Protein AF-A0A8T3LGY3-F1 (afdb_monomer_lite)

Foldseek 3Di:
DVVLVVQQCVV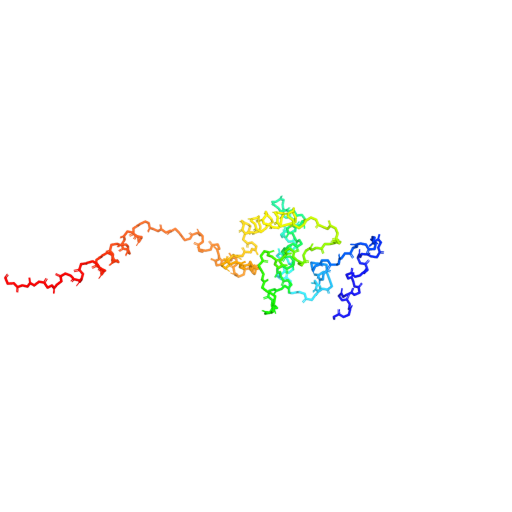CVVPDPFWDRAQLSSQVVCLVVDDPQVNVLLVVQCVDPLADVVLSSLLSNLVVCQPPPVQFQALVSSLVRGDTGPPDDSVVSSVVVVVSLVSCVVVVQWDDDPRGIHGDGPVRSVVVVVVVPPPPDVVVVVVVVVVCCCVVPVVVPPDDDD

Secondary structure (DSSP, 8-state):
-HHHHHHHHHHTTTS-TTB---GGGGSHHHHTTS-HHHHHHHHHHHH-TTS-HHHHHHHHHHHHHTT-TTS--BHHHHHHHT--BTT--HHHHHHHHHHHHHHHHHTTSEEEETTEEEEPPHHHHHHHHHHHHS---HHHHHHHHHHHHIIIIIGGG-----

pLDDT: mean 84.15, std 13.12, range [39.72, 97.81]

Structure (mmCIF, N/CA/C/O backbone):
data_AF-A0A8T3LGY3-F1
#
_entry.id   AF-A0A8T3LGY3-F1
#
loop_
_atom_site.group_PDB
_atom_site.id
_atom_site.type_symbol
_atom_site.label_atom_id
_atom_site.label_alt_id
_atom_site.label_comp_id
_atom_site.label_asym_id
_atom_site.label_entity_id
_atom_site.label_seq_id
_atom_site.pdbx_PDB_ins_code
_atom_site.Cartn_x
_atom_site.Cartn_y
_atom_site.Cartn_z
_atom_site.occupancy
_atom_site.B_iso_or_equiv
_atom_site.auth_seq_id
_atom_site.auth_comp_id
_atom_site.auth_asym_id
_atom_site.auth_atom_id
_atom_site.pdbx_PDB_model_num
ATOM 1 N N . LEU A 1 1 ? 5.627 18.414 -10.487 1.00 61.09 1 LEU A N 1
ATOM 2 C CA . LEU A 1 1 ? 5.082 17.305 -11.312 1.00 61.09 1 LEU A CA 1
ATOM 3 C C . LEU A 1 1 ? 6.166 16.658 -12.179 1.00 61.09 1 LEU A C 1
ATOM 5 O O . LEU A 1 1 ? 6.371 15.462 -12.046 1.00 61.09 1 LEU A O 1
ATOM 9 N N . LEU A 1 2 ? 6.886 17.422 -13.016 1.00 75.12 2 LEU A N 1
ATOM 10 C CA . LEU A 1 2 ? 7.943 16.892 -13.896 1.00 75.12 2 LEU A CA 1
ATOM 11 C C . LEU A 1 2 ? 9.041 16.126 -13.130 1.00 75.12 2 LEU A C 1
ATOM 13 O O . LEU A 1 2 ? 9.462 15.057 -13.564 1.00 75.12 2 LEU A O 1
ATOM 17 N N . ASP A 1 3 ? 9.426 16.624 -11.953 1.00 80.50 3 ASP A N 1
ATOM 18 C CA . ASP A 1 3 ? 10.429 15.981 -11.093 1.00 80.50 3 ASP A CA 1
ATOM 19 C C . ASP A 1 3 ? 10.008 14.584 -10.621 1.00 80.50 3 ASP A C 1
ATOM 21 O O . ASP A 1 3 ? 10.853 13.701 -10.482 1.00 80.50 3 ASP A O 1
ATOM 25 N N . ALA A 1 4 ? 8.704 14.347 -10.435 1.00 79.31 4 ALA A N 1
ATOM 26 C CA . ALA A 1 4 ? 8.200 13.050 -9.999 1.00 79.31 4 ALA A CA 1
ATOM 27 C C . ALA A 1 4 ? 8.346 11.989 -11.095 1.00 79.31 4 ALA A C 1
ATOM 29 O O . ALA A 1 4 ? 8.873 10.907 -10.846 1.00 79.31 4 ALA A O 1
ATOM 30 N N . PHE A 1 5 ? 7.978 12.342 -12.329 1.00 81.56 5 PHE A N 1
ATOM 31 C CA . PHE A 1 5 ? 8.187 11.487 -13.497 1.00 81.56 5 PHE A CA 1
ATOM 32 C C . PHE A 1 5 ? 9.673 11.263 -13.778 1.00 81.56 5 PHE A C 1
ATOM 34 O O . PHE A 1 5 ? 10.082 10.138 -14.054 1.00 81.56 5 PHE A O 1
ATOM 41 N N . GLN A 1 6 ? 10.497 12.310 -13.665 1.00 84.69 6 GLN A N 1
ATOM 42 C CA . GLN A 1 6 ? 11.937 12.185 -13.868 1.00 84.69 6 GLN A CA 1
ATOM 43 C C . GLN A 1 6 ? 12.572 11.256 -12.826 1.00 84.69 6 GLN A C 1
ATOM 45 O O . GLN A 1 6 ? 13.413 10.430 -13.171 1.00 84.69 6 GLN A O 1
ATOM 50 N N . SER A 1 7 ? 12.185 11.384 -11.558 1.00 85.06 7 SER A N 1
ATOM 51 C CA . SER A 1 7 ? 12.698 10.543 -10.478 1.00 85.06 7 SER A CA 1
ATOM 52 C C . SER A 1 7 ? 12.264 9.085 -10.634 1.00 85.06 7 SER A C 1
ATOM 54 O O . SER A 1 7 ? 13.105 8.193 -10.541 1.00 85.06 7 SER A O 1
ATOM 56 N N . ALA A 1 8 ? 10.992 8.834 -10.958 1.00 83.25 8 ALA A N 1
ATOM 57 C CA . ALA A 1 8 ? 10.505 7.483 -11.220 1.00 83.25 8 ALA A CA 1
ATOM 58 C C . ALA A 1 8 ? 11.229 6.841 -12.421 1.00 83.25 8 ALA A C 1
ATOM 60 O O . ALA A 1 8 ? 11.690 5.707 -12.331 1.00 83.25 8 ALA A O 1
ATOM 61 N N . ALA A 1 9 ? 11.436 7.592 -13.509 1.00 82.19 9 ALA A N 1
ATOM 62 C CA . ALA A 1 9 ? 12.198 7.113 -14.663 1.00 82.19 9 ALA A CA 1
ATOM 63 C C . ALA A 1 9 ? 13.675 6.839 -14.324 1.00 82.19 9 ALA A C 1
ATOM 65 O O . ALA A 1 9 ? 14.243 5.848 -14.776 1.00 82.19 9 ALA A O 1
ATOM 66 N N . LYS A 1 10 ? 14.305 7.686 -13.498 1.00 84.94 10 LYS A N 1
ATOM 67 C CA . LYS A 1 10 ? 15.688 7.485 -13.035 1.00 84.94 10 LYS A CA 1
ATOM 68 C C . LYS A 1 10 ? 15.840 6.215 -12.197 1.00 84.94 10 LYS A C 1
ATOM 70 O O . LYS A 1 10 ? 16.849 5.537 -12.352 1.00 84.94 10 LYS A O 1
ATOM 75 N N . GLN A 1 11 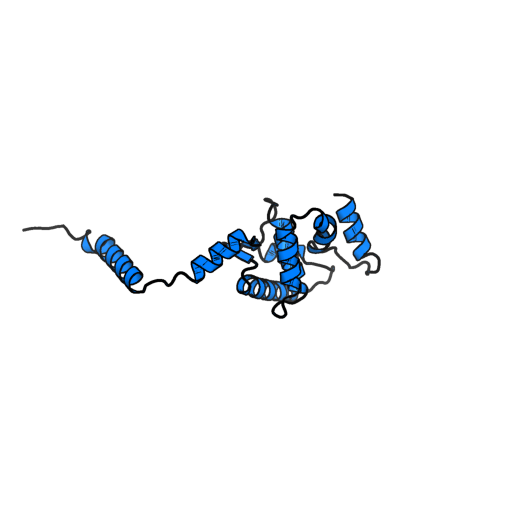? 14.857 5.880 -11.357 1.00 81.50 11 GLN A N 1
ATOM 76 C CA . GLN A 1 11 ? 14.872 4.651 -10.550 1.00 81.50 11 GLN A CA 1
ATOM 77 C C . GLN A 1 11 ? 14.876 3.379 -11.411 1.00 81.50 11 GLN A C 1
ATOM 79 O O . GLN A 1 11 ? 15.421 2.365 -10.991 1.00 81.50 11 GLN A O 1
ATOM 84 N N . MET A 1 12 ? 14.312 3.437 -12.621 1.00 82.12 12 MET A N 1
ATOM 85 C CA . MET A 1 12 ? 14.197 2.286 -13.526 1.00 82.12 12 MET A CA 1
ATOM 86 C C . MET A 1 12 ? 15.170 2.343 -14.710 1.00 82.12 12 MET A C 1
ATOM 88 O O . MET A 1 12 ? 15.072 1.542 -15.633 1.00 82.12 12 MET A O 1
ATOM 92 N N . LYS A 1 13 ? 16.133 3.273 -14.687 1.00 81.88 13 LYS A N 1
ATOM 93 C CA . LYS A 1 13 ? 17.081 3.511 -15.786 1.00 81.88 13 LYS A CA 1
ATOM 94 C C . LYS A 1 13 ? 17.861 2.255 -16.193 1.00 81.88 13 LYS A C 1
ATOM 96 O O . LYS A 1 13 ? 18.141 2.076 -17.373 1.00 81.88 13 LYS A O 1
ATOM 101 N N . ASP A 1 14 ? 18.215 1.420 -15.221 1.00 84.06 14 ASP A N 1
ATOM 102 C CA . ASP A 1 14 ? 19.027 0.217 -15.437 1.00 84.06 14 ASP A CA 1
ATOM 103 C C . ASP A 1 14 ? 18.166 -1.045 -15.663 1.00 84.06 14 ASP A C 1
ATOM 105 O O . ASP A 1 14 ? 18.680 -2.161 -15.678 1.00 84.06 14 ASP A O 1
ATOM 109 N N . SER A 1 15 ? 16.847 -0.879 -15.817 1.00 81.81 15 SER A N 1
ATOM 110 C CA . SER A 1 15 ? 15.901 -1.975 -16.037 1.00 81.81 15 SER A CA 1
ATOM 111 C C . SER A 1 15 ? 15.719 -2.319 -17.524 1.00 81.81 15 SER A C 1
ATOM 113 O O . SER A 1 15 ? 16.074 -1.540 -18.409 1.00 81.81 15 SER A O 1
ATOM 115 N N . GLY A 1 16 ? 15.167 -3.505 -17.802 1.00 80.94 16 GLY A N 1
ATOM 116 C CA . GLY A 1 16 ? 14.854 -3.960 -19.160 1.00 80.94 16 GLY A CA 1
ATOM 117 C C . GLY A 1 16 ? 13.753 -3.141 -19.849 1.00 80.94 16 GLY A C 1
ATOM 118 O O . GLY A 1 16 ? 13.045 -2.355 -19.224 1.00 80.94 16 GLY A O 1
ATOM 119 N N . LEU A 1 17 ? 13.599 -3.332 -21.166 1.00 80.38 17 LEU A N 1
ATOM 120 C CA . LEU A 1 17 ? 12.580 -2.646 -21.986 1.00 80.38 17 LEU A CA 1
ATOM 121 C C . LEU A 1 17 ? 11.135 -3.075 -21.664 1.00 80.38 17 LEU A C 1
ATOM 123 O O . LEU A 1 17 ? 10.184 -2.465 -22.144 1.00 80.38 17 LEU A O 1
ATOM 127 N N . ASP A 1 18 ? 10.978 -4.140 -20.889 1.00 85.56 18 ASP A N 1
ATOM 128 C CA . ASP A 1 18 ? 9.731 -4.758 -20.448 1.00 85.56 18 ASP A CA 1
ATOM 129 C C . ASP A 1 18 ? 9.174 -4.159 -19.149 1.00 85.56 18 ASP A C 1
ATOM 131 O O . ASP A 1 18 ? 8.106 -4.564 -18.684 1.00 85.56 18 ASP A O 1
ATOM 135 N N . VAL A 1 19 ? 9.881 -3.190 -18.571 1.00 88.19 19 VAL A N 1
ATOM 136 C CA . VAL A 1 19 ? 9.521 -2.580 -17.298 1.00 88.19 19 VAL A CA 1
ATOM 137 C C . VAL A 1 19 ? 8.446 -1.508 -17.441 1.00 88.19 19 VAL A C 1
ATOM 139 O O . VAL A 1 19 ? 8.484 -0.637 -18.310 1.00 88.19 19 VAL A O 1
ATOM 142 N N . LEU A 1 20 ? 7.497 -1.558 -16.512 1.00 89.44 20 LEU A N 1
ATOM 143 C CA . LEU A 1 20 ? 6.478 -0.546 -16.288 1.00 89.44 20 LEU A CA 1
ATOM 144 C C . LEU A 1 20 ? 6.756 0.155 -14.959 1.00 89.44 20 LEU A C 1
ATOM 146 O O . LEU A 1 20 ? 7.305 -0.440 -14.038 1.00 89.44 20 LEU A O 1
ATOM 150 N N . ILE A 1 21 ? 6.380 1.432 -14.860 1.00 90.38 21 ILE A N 1
ATOM 151 C CA . ILE A 1 21 ? 6.550 2.208 -13.628 1.00 90.38 21 ILE A CA 1
ATOM 152 C C . ILE A 1 21 ? 5.301 2.017 -12.759 1.00 90.38 21 ILE A C 1
ATOM 154 O O . ILE A 1 21 ? 4.260 2.600 -13.077 1.00 90.38 21 ILE A O 1
ATOM 158 N N . PRO A 1 22 ? 5.387 1.262 -11.652 1.00 93.25 22 PRO A N 1
ATOM 159 C CA . PRO A 1 22 ? 4.273 1.123 -10.729 1.00 93.25 22 PRO A CA 1
ATOM 160 C C . PRO A 1 22 ? 4.050 2.423 -9.949 1.00 93.25 22 PRO A C 1
ATOM 162 O O . PRO A 1 22 ? 4.964 3.227 -9.741 1.00 93.25 22 PRO A O 1
ATOM 165 N N . PHE A 1 23 ? 2.822 2.632 -9.480 1.00 93.00 23 PHE A N 1
ATOM 166 C CA . PHE A 1 23 ? 2.394 3.922 -8.943 1.00 93.00 23 PHE A CA 1
ATOM 167 C C . PHE A 1 23 ? 3.092 4.304 -7.629 1.00 93.00 23 PHE A C 1
ATOM 169 O O . PHE A 1 23 ? 3.370 5.478 -7.394 1.00 93.00 23 PHE A O 1
ATOM 176 N N . TYR A 1 24 ? 3.476 3.329 -6.800 1.00 93.69 24 TYR A N 1
ATOM 177 C CA . TYR A 1 24 ? 4.240 3.591 -5.574 1.00 93.69 24 TYR A CA 1
ATOM 178 C C . TYR A 1 24 ? 5.597 4.272 -5.824 1.00 93.69 24 TYR A C 1
ATOM 180 O O . TYR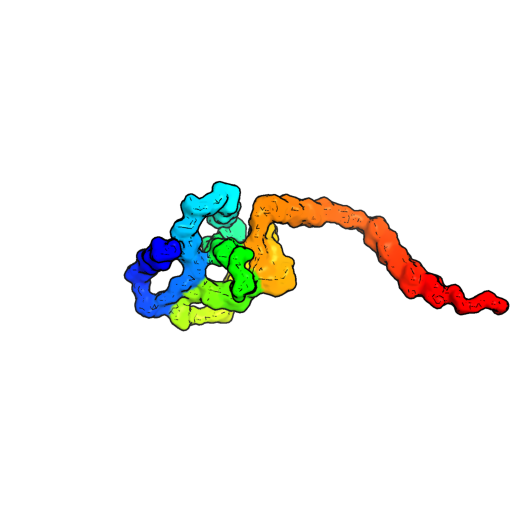 A 1 24 ? 6.112 4.940 -4.926 1.00 93.69 24 TYR A O 1
ATOM 188 N N . SER A 1 25 ? 6.173 4.165 -7.028 1.00 91.94 25 SER A N 1
ATOM 189 C CA . SER A 1 25 ? 7.438 4.827 -7.395 1.00 91.94 25 SER A CA 1
ATOM 190 C C . SER A 1 25 ? 7.333 6.357 -7.378 1.00 91.94 25 SER A C 1
ATOM 192 O O . SER A 1 25 ? 8.341 7.053 -7.240 1.00 91.94 25 SER A O 1
ATOM 194 N N . PHE A 1 26 ? 6.109 6.890 -7.465 1.00 90.50 26 PHE A N 1
ATOM 195 C CA . PHE A 1 26 ? 5.818 8.321 -7.380 1.00 90.50 26 PHE A CA 1
ATOM 196 C C . PHE A 1 26 ? 5.764 8.854 -5.942 1.00 90.50 26 PHE A C 1
ATOM 198 O O . PHE A 1 26 ? 5.601 10.058 -5.756 1.00 90.50 26 PHE A O 1
ATOM 205 N N . TYR A 1 27 ? 5.943 8.001 -4.929 1.00 91.19 27 TYR A N 1
ATOM 206 C CA . TYR A 1 27 ? 5.996 8.432 -3.532 1.00 91.19 27 TYR A CA 1
ATOM 207 C C . TYR A 1 27 ? 7.282 9.203 -3.202 1.00 91.19 27 TYR A C 1
ATOM 209 O O . TYR A 1 27 ? 7.224 10.295 -2.644 1.00 91.19 27 TYR A O 1
ATOM 217 N N . ALA A 1 28 ? 8.451 8.673 -3.583 1.00 89.12 28 ALA A N 1
ATOM 218 C CA . ALA A 1 28 ? 9.748 9.256 -3.212 1.00 89.12 28 ALA A CA 1
ATOM 219 C C . ALA A 1 28 ? 9.902 10.754 -3.574 1.00 89.12 28 ALA A C 1
ATOM 221 O O . ALA A 1 28 ? 10.403 11.522 -2.757 1.00 89.12 28 ALA A O 1
ATOM 222 N N . PRO A 1 29 ? 9.444 11.228 -4.750 1.00 86.19 29 PRO A N 1
ATOM 223 C CA . PRO A 1 29 ? 9.540 12.642 -5.122 1.00 86.19 29 PRO A CA 1
ATOM 224 C C . PRO A 1 29 ? 8.632 13.572 -4.317 1.00 86.19 29 PRO A C 1
ATOM 226 O O . PRO A 1 29 ? 8.908 14.767 -4.246 1.00 86.19 29 PRO A O 1
ATOM 229 N N . ILE A 1 30 ? 7.532 13.056 -3.762 1.00 87.19 30 ILE A N 1
ATOM 230 C CA . ILE A 1 30 ? 6.606 13.854 -2.953 1.00 87.19 30 ILE A CA 1
ATOM 231 C C . ILE A 1 30 ? 6.914 13.763 -1.458 1.00 87.19 30 ILE A C 1
ATOM 233 O O . ILE A 1 30 ? 6.443 14.601 -0.699 1.00 87.19 30 ILE A O 1
ATOM 237 N N . GLU A 1 31 ? 7.724 12.785 -1.043 1.00 87.44 31 GLU A N 1
ATOM 238 C CA . GLU A 1 31 ? 8.031 12.471 0.354 1.00 87.44 31 GLU A CA 1
ATOM 239 C C . GLU A 1 31 ? 8.525 13.690 1.149 1.00 87.44 31 GLU A C 1
ATOM 241 O O . GLU A 1 31 ? 8.103 13.907 2.283 1.00 87.44 31 GLU A O 1
ATOM 246 N N . SER A 1 32 ? 9.374 14.531 0.549 1.00 85.25 32 SER A N 1
ATOM 247 C CA . SER A 1 32 ? 9.898 15.748 1.187 1.00 85.25 32 SER A CA 1
ATOM 248 C C . SER A 1 32 ? 8.854 16.846 1.401 1.00 85.25 32 SER A C 1
ATOM 250 O O . SER A 1 32 ? 9.108 17.784 2.152 1.00 85.25 32 SER A O 1
ATOM 252 N N . PHE A 1 33 ? 7.713 16.759 0.718 1.00 85.12 33 PHE A N 1
ATOM 253 C CA . PHE A 1 33 ? 6.609 17.714 0.812 1.00 85.12 33 PHE A CA 1
ATOM 254 C C . PHE A 1 33 ? 5.480 17.214 1.719 1.00 85.12 33 PHE A C 1
ATOM 256 O O . PHE A 1 33 ? 4.510 17.940 1.930 1.00 85.12 33 PHE A O 1
ATOM 263 N N . LEU A 1 34 ? 5.584 15.988 2.241 1.00 85.62 34 LEU A N 1
ATOM 264 C CA . LEU A 1 34 ? 4.579 15.422 3.131 1.00 85.62 34 LEU A CA 1
ATOM 265 C C . LEU A 1 34 ? 4.669 16.032 4.523 1.00 85.62 34 LEU A C 1
ATOM 267 O O . LEU A 1 34 ? 5.745 16.373 5.019 1.00 85.62 34 LEU A O 1
ATOM 271 N N . GLU A 1 35 ? 3.521 16.096 5.190 1.00 86.94 35 GLU A N 1
ATOM 272 C CA . GLU A 1 35 ? 3.484 16.440 6.602 1.00 86.94 35 GLU A CA 1
ATOM 273 C C . GLU A 1 35 ? 4.316 15.435 7.420 1.00 86.94 35 GLU A C 1
ATOM 275 O O . GLU A 1 35 ? 4.218 14.220 7.195 1.00 86.94 35 GLU A O 1
ATOM 280 N N . PRO A 1 36 ? 5.103 15.895 8.413 1.00 88.06 36 PRO A N 1
ATOM 281 C CA . PRO A 1 36 ? 5.969 15.017 9.198 1.00 88.06 36 PRO A CA 1
ATOM 282 C C . PRO A 1 36 ? 5.232 13.858 9.874 1.00 88.06 36 PRO A C 1
ATOM 284 O O . PRO A 1 36 ? 5.811 12.788 10.044 1.00 88.06 36 PRO A O 1
ATOM 287 N N . ALA A 1 37 ? 3.968 14.058 10.259 1.00 86.38 37 ALA A N 1
ATOM 288 C CA . ALA A 1 37 ? 3.141 13.017 10.859 1.00 86.38 37 ALA A CA 1
ATOM 289 C C . ALA A 1 37 ? 2.884 11.863 9.878 1.00 86.38 37 ALA A C 1
ATOM 291 O O . ALA A 1 37 ? 3.149 10.714 10.216 1.00 86.38 37 ALA A O 1
ATOM 292 N N . VAL A 1 38 ? 2.458 12.174 8.650 1.00 86.50 38 VAL A N 1
ATOM 293 C CA . VAL A 1 38 ? 2.195 11.185 7.593 1.00 86.50 38 VAL A CA 1
ATOM 294 C C . VAL A 1 38 ? 3.461 10.419 7.235 1.00 86.50 38 VAL A C 1
ATOM 296 O O . VAL A 1 38 ? 3.444 9.189 7.185 1.00 86.50 38 VAL A O 1
ATOM 299 N N . LYS A 1 39 ? 4.570 11.142 7.027 1.00 89.50 39 LYS A N 1
ATOM 300 C CA . LYS A 1 39 ? 5.856 10.519 6.708 1.00 89.50 39 LYS A CA 1
ATOM 301 C C . LYS A 1 39 ? 6.267 9.526 7.798 1.00 89.50 39 LYS A C 1
ATOM 303 O O . LYS A 1 39 ? 6.541 8.373 7.489 1.00 89.50 39 LYS A O 1
ATOM 308 N N . ARG A 1 40 ? 6.230 9.943 9.070 1.00 89.38 40 ARG A N 1
ATOM 309 C CA . ARG A 1 40 ? 6.560 9.067 10.207 1.00 89.38 40 ARG A CA 1
ATOM 310 C C . ARG A 1 40 ? 5.697 7.813 10.235 1.00 89.38 40 ARG A C 1
ATOM 312 O O . ARG A 1 40 ? 6.226 6.739 10.479 1.00 89.38 40 ARG A O 1
ATOM 319 N N . THR A 1 41 ? 4.399 7.935 9.966 1.00 88.62 41 THR A N 1
ATOM 320 C CA . THR A 1 41 ? 3.487 6.788 9.947 1.00 88.62 41 THR A CA 1
ATOM 321 C C . THR A 1 41 ? 3.864 5.764 8.875 1.00 88.62 41 THR A C 1
ATOM 323 O O . THR A 1 41 ? 3.811 4.562 9.132 1.00 88.62 41 THR A O 1
ATOM 326 N N . ILE A 1 42 ? 4.252 6.222 7.682 1.00 90.81 42 ILE A N 1
ATOM 327 C CA . ILE A 1 42 ? 4.680 5.340 6.586 1.00 90.81 42 ILE A CA 1
ATOM 328 C C . ILE A 1 42 ? 6.061 4.737 6.876 1.00 90.81 42 ILE A C 1
ATOM 330 O O . ILE A 1 42 ? 6.251 3.543 6.647 1.00 90.81 42 ILE A O 1
ATOM 334 N N . ASP A 1 43 ? 6.996 5.527 7.407 1.00 91.69 43 ASP A N 1
ATOM 335 C CA . ASP A 1 43 ? 8.345 5.068 7.754 1.00 91.69 43 ASP A CA 1
ATOM 336 C C . ASP A 1 43 ? 8.287 3.986 8.842 1.00 91.69 43 ASP A C 1
ATOM 338 O O . ASP A 1 43 ? 8.808 2.891 8.650 1.00 91.69 43 ASP A O 1
ATOM 342 N N . GLN A 1 44 ? 7.542 4.234 9.924 1.00 90.75 44 GLN A N 1
ATOM 343 C CA . GLN A 1 44 ? 7.331 3.260 10.999 1.00 90.75 44 GLN A CA 1
ATOM 344 C C . GLN A 1 44 ? 6.678 1.975 10.492 1.00 90.75 44 GLN A C 1
ATOM 346 O O . GLN A 1 44 ? 7.074 0.888 10.896 1.00 90.75 44 GLN A O 1
ATOM 351 N N . ALA A 1 45 ? 5.704 2.073 9.582 1.00 90.00 45 ALA A N 1
ATOM 352 C CA . ALA A 1 45 ? 5.103 0.892 8.975 1.00 90.00 45 ALA A CA 1
ATOM 353 C C . ALA A 1 45 ? 6.126 0.066 8.175 1.00 90.00 45 ALA A C 1
ATOM 355 O O . ALA A 1 45 ? 6.078 -1.158 8.206 1.00 90.00 45 ALA A O 1
ATOM 356 N N . CYS A 1 46 ? 7.070 0.713 7.487 1.00 90.31 46 CYS A N 1
ATOM 357 C CA . CYS A 1 46 ? 8.119 0.015 6.739 1.00 90.31 46 CYS A CA 1
ATOM 358 C C . CYS A 1 46 ? 9.168 -0.656 7.647 1.00 90.31 46 CYS A C 1
ATOM 360 O O . CYS A 1 46 ? 9.898 -1.521 7.172 1.00 90.31 46 CYS A O 1
ATOM 362 N N . GLU A 1 47 ? 9.243 -0.271 8.924 1.00 92.31 47 GLU A N 1
ATOM 363 C CA . GLU A 1 47 ? 10.150 -0.843 9.929 1.00 92.31 47 GLU A CA 1
ATOM 364 C C . GLU A 1 47 ? 9.512 -1.979 10.751 1.00 92.31 47 GLU A C 1
ATOM 366 O O . GLU A 1 47 ? 10.205 -2.643 11.519 1.00 92.31 47 GLU A O 1
ATOM 371 N N . LEU A 1 48 ? 8.201 -2.223 10.617 1.00 90.69 48 LEU A N 1
ATOM 372 C CA . LEU A 1 48 ? 7.513 -3.286 11.352 1.00 90.69 48 LEU A CA 1
ATOM 373 C C . LEU A 1 48 ? 7.887 -4.674 10.815 1.00 90.69 48 LEU A C 1
ATOM 375 O O . LEU A 1 48 ? 7.576 -4.997 9.672 1.00 90.69 48 LEU A O 1
ATOM 379 N N . ASP A 1 49 ? 8.397 -5.552 11.685 1.00 91.31 49 ASP A N 1
ATOM 380 C CA . ASP A 1 49 ? 8.703 -6.959 11.357 1.00 91.31 49 ASP A CA 1
ATOM 381 C C . ASP A 1 49 ? 7.481 -7.760 10.865 1.00 91.31 49 ASP A C 1
ATOM 383 O O . ASP A 1 49 ? 7.608 -8.788 10.199 1.00 91.31 49 ASP A O 1
ATOM 387 N N . SER A 1 50 ? 6.272 -7.313 11.221 1.00 91.50 50 SER A N 1
ATOM 388 C CA . SER A 1 50 ? 5.012 -7.925 10.790 1.00 91.50 50 SER A CA 1
ATOM 389 C C . SER A 1 50 ? 4.627 -7.578 9.349 1.00 91.50 50 SER A C 1
ATOM 391 O O . SER A 1 50 ? 3.685 -8.175 8.814 1.00 91.50 50 SER A O 1
ATOM 393 N N . LEU A 1 51 ? 5.332 -6.627 8.731 1.00 94.31 51 LEU A N 1
ATOM 394 C CA . LEU A 1 51 ? 5.108 -6.145 7.379 1.00 94.31 51 LEU A CA 1
ATOM 395 C C . LEU A 1 51 ? 6.310 -6.452 6.487 1.00 94.31 51 LEU A C 1
ATOM 397 O O . LEU A 1 51 ? 7.462 -6.522 6.899 1.00 94.31 51 LEU A O 1
ATOM 401 N N . THR A 1 52 ? 6.011 -6.661 5.216 1.00 95.25 52 THR A N 1
ATOM 402 C CA . THR A 1 52 ? 6.990 -6.876 4.157 1.00 95.25 52 THR A CA 1
ATOM 403 C C . THR A 1 52 ? 7.266 -5.567 3.425 1.00 95.25 52 THR A C 1
ATOM 405 O O . THR A 1 52 ? 6.451 -4.644 3.432 1.00 95.25 52 THR A O 1
ATOM 408 N N . GLU A 1 53 ? 8.371 -5.502 2.683 1.00 94.06 53 GLU A N 1
ATOM 409 C CA . GLU A 1 53 ? 8.678 -4.347 1.826 1.00 94.06 53 GLU A CA 1
ATOM 410 C C . GLU A 1 53 ? 7.543 -4.045 0.824 1.00 94.06 53 GLU A C 1
ATOM 412 O O . GLU A 1 53 ? 7.262 -2.888 0.499 1.00 94.06 53 GLU A O 1
ATOM 417 N N . PHE A 1 54 ? 6.852 -5.087 0.350 1.00 95.75 54 PHE A N 1
ATOM 418 C CA . PHE A 1 54 ? 5.711 -4.936 -0.549 1.00 95.75 54 PHE A CA 1
ATOM 419 C C . PHE A 1 54 ? 4.516 -4.261 0.135 1.00 95.75 54 PHE A C 1
ATOM 421 O O . PHE A 1 54 ? 3.827 -3.461 -0.494 1.00 95.75 54 PHE A O 1
ATOM 428 N N . ASP A 1 55 ? 4.318 -4.488 1.433 1.00 96.81 55 ASP A N 1
ATOM 429 C CA . ASP A 1 55 ? 3.246 -3.840 2.192 1.00 96.81 55 ASP A CA 1
ATOM 430 C C . ASP A 1 55 ? 3.459 -2.330 2.274 1.00 96.81 55 ASP A C 1
ATOM 432 O O . ASP A 1 55 ? 2.522 -1.560 2.065 1.00 96.81 55 ASP A O 1
ATOM 436 N N . GLY A 1 56 ? 4.709 -1.893 2.445 1.00 95.75 56 GLY A N 1
ATOM 437 C CA . GLY A 1 56 ? 5.071 -0.479 2.353 1.00 95.75 56 GLY A CA 1
ATOM 438 C C . GLY A 1 56 ? 4.761 0.127 0.977 1.00 95.75 56 GLY A C 1
ATOM 439 O O . GLY A 1 56 ? 4.308 1.268 0.891 1.00 95.75 56 GLY A O 1
ATOM 440 N N . LYS A 1 57 ? 4.946 -0.629 -0.116 1.00 96.25 57 LYS A N 1
ATOM 441 C CA . LYS A 1 57 ? 4.610 -0.183 -1.485 1.00 96.25 57 LYS A CA 1
ATOM 442 C C . LYS A 1 57 ? 3.099 -0.014 -1.673 1.00 96.25 57 LYS A C 1
ATOM 444 O O . LYS A 1 57 ? 2.660 0.998 -2.228 1.00 96.25 57 LYS A O 1
ATOM 449 N N . ILE A 1 58 ? 2.296 -0.949 -1.170 1.00 97.38 58 ILE A N 1
ATOM 450 C CA . ILE A 1 58 ? 0.829 -0.847 -1.216 1.00 97.38 58 ILE A CA 1
ATOM 451 C C . ILE A 1 58 ? 0.331 0.302 -0.340 1.00 97.38 58 ILE A C 1
ATOM 453 O O . ILE A 1 58 ? -0.488 1.100 -0.795 1.00 97.38 58 ILE A O 1
ATOM 457 N N . LEU A 1 59 ? 0.891 0.469 0.859 1.00 96.12 59 LEU A N 1
ATOM 458 C CA . LEU A 1 59 ? 0.555 1.578 1.748 1.00 96.12 59 LEU A CA 1
ATOM 459 C C . LEU A 1 59 ? 0.838 2.943 1.098 1.00 96.12 59 LEU A C 1
ATOM 461 O O . LEU A 1 59 ? -0.012 3.831 1.126 1.00 96.12 59 LEU A O 1
ATOM 465 N N . LYS A 1 60 ? 1.996 3.092 0.440 1.00 95.25 60 LYS A N 1
ATOM 466 C CA . LYS A 1 60 ? 2.350 4.294 -0.336 1.00 95.25 60 LYS A CA 1
ATOM 467 C C . LYS A 1 60 ? 1.385 4.532 -1.499 1.00 95.25 60 LYS A C 1
ATOM 469 O O . LYS A 1 60 ? 0.992 5.670 -1.733 1.00 95.25 60 LYS A O 1
ATOM 474 N N . THR A 1 61 ? 0.975 3.477 -2.204 1.00 95.94 61 THR A N 1
ATOM 475 C CA . THR A 1 61 ? -0.017 3.572 -3.291 1.00 95.94 61 THR A CA 1
ATOM 476 C C . THR A 1 61 ? -1.357 4.083 -2.771 1.00 95.94 61 THR A C 1
ATOM 478 O O . THR A 1 61 ? -1.905 5.025 -3.336 1.00 95.94 61 THR A O 1
ATOM 481 N N . LEU A 1 62 ? -1.852 3.513 -1.668 1.00 95.38 62 LEU A N 1
ATOM 482 C CA . LEU A 1 62 ? -3.096 3.931 -1.018 1.00 95.38 62 LEU A CA 1
ATOM 483 C C . LEU A 1 62 ? -3.047 5.387 -0.558 1.00 95.38 62 LEU A C 1
ATOM 485 O O . LEU A 1 62 ? -4.005 6.130 -0.760 1.00 95.38 62 LEU A O 1
ATOM 489 N N . PHE A 1 63 ? -1.918 5.813 0.008 1.00 93.31 63 PHE A N 1
ATOM 490 C CA . PHE A 1 63 ? -1.706 7.207 0.374 1.00 93.31 63 PHE A CA 1
ATOM 491 C C . PHE A 1 63 ? -1.770 8.140 -0.848 1.00 93.31 63 PHE A C 1
ATOM 493 O O . PHE A 1 63 ? -2.468 9.152 -0.815 1.00 93.31 63 PHE A O 1
ATOM 500 N N . LEU A 1 64 ? -1.085 7.786 -1.941 1.00 91.94 64 LEU A N 1
ATOM 501 C CA . LEU A 1 64 ? -1.028 8.604 -3.157 1.00 91.94 64 LEU A CA 1
ATOM 502 C C . LEU A 1 64 ? -2.401 8.812 -3.811 1.00 91.94 64 LEU A C 1
ATOM 504 O O . LEU A 1 64 ? -2.656 9.884 -4.356 1.00 91.94 64 LEU A O 1
ATOM 508 N N . ILE A 1 65 ? -3.276 7.803 -3.774 1.00 93.25 65 ILE A N 1
ATOM 509 C CA . ILE A 1 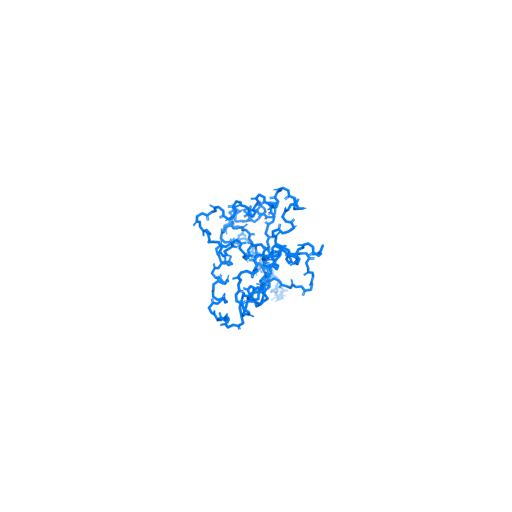65 ? -4.611 7.873 -4.392 1.00 93.25 65 ILE A CA 1
ATOM 510 C C . ILE A 1 65 ? -5.700 8.377 -3.438 1.00 93.25 65 ILE A C 1
ATOM 512 O O . ILE A 1 65 ? -6.801 8.659 -3.898 1.00 93.25 65 ILE A O 1
ATOM 516 N N . ARG A 1 66 ? -5.413 8.547 -2.137 1.00 88.06 66 ARG A N 1
ATOM 517 C CA . ARG A 1 66 ? -6.409 8.941 -1.119 1.00 88.06 66 ARG A CA 1
ATOM 518 C C . ARG A 1 66 ? -7.171 10.226 -1.469 1.00 88.06 66 ARG A C 1
ATOM 520 O O . ARG A 1 66 ? -8.340 10.341 -1.124 1.00 88.06 66 ARG A O 1
ATOM 527 N N . TYR A 1 67 ? -6.522 11.176 -2.141 1.00 82.88 67 TYR A N 1
ATOM 528 C CA . TYR A 1 67 ? -7.113 12.468 -2.523 1.00 82.88 67 TYR A CA 1
ATOM 529 C C . TYR A 1 67 ? -7.429 12.568 -4.024 1.00 82.88 67 TYR A C 1
ATOM 531 O O . TYR A 1 67 ? -7.549 13.667 -4.564 1.00 82.88 67 TYR A O 1
ATOM 539 N N . VAL A 1 68 ? -7.508 11.429 -4.721 1.00 85.75 68 VAL A N 1
ATOM 540 C CA . VAL A 1 68 ? -7.778 11.365 -6.160 1.00 85.75 68 VAL A CA 1
ATOM 541 C C . VAL A 1 68 ? -9.161 10.760 -6.389 1.00 85.75 68 VAL A C 1
ATOM 543 O O . VAL A 1 68 ? -9.299 9.549 -6.522 1.00 85.75 68 VAL A O 1
ATOM 546 N N . ASP A 1 69 ? -10.177 11.614 -6.523 1.00 80.31 69 ASP A N 1
ATOM 547 C CA . ASP A 1 69 ? -11.590 11.205 -6.655 1.00 80.31 69 ASP A CA 1
ATOM 548 C C . ASP A 1 69 ? -11.858 10.221 -7.808 1.00 80.31 69 ASP A C 1
ATOM 550 O O . ASP A 1 69 ? -12.786 9.416 -7.770 1.00 80.31 69 ASP A O 1
ATOM 554 N N . VAL A 1 70 ? -11.044 10.287 -8.864 1.00 88.19 70 VAL A N 1
ATOM 555 C CA . VAL A 1 70 ? -11.193 9.448 -10.062 1.00 88.19 70 VAL A CA 1
ATOM 556 C C . VAL A 1 70 ? -10.707 8.013 -9.820 1.00 88.19 70 VAL A C 1
ATOM 558 O O . VAL A 1 70 ? -11.146 7.092 -10.509 1.00 88.19 70 VAL A O 1
ATOM 561 N N . VAL A 1 71 ? -9.804 7.801 -8.857 1.00 89.81 71 VAL A N 1
ATOM 562 C CA . VAL A 1 71 ? -9.144 6.511 -8.630 1.00 89.81 71 VAL A CA 1
ATOM 563 C C . VAL A 1 71 ? -9.609 5.923 -7.306 1.00 89.81 71 VAL A C 1
ATOM 565 O O . VAL A 1 71 ? -9.076 6.221 -6.243 1.00 89.81 71 VAL A O 1
ATOM 568 N N . LYS A 1 72 ? -10.581 5.016 -7.390 1.00 93.19 72 LYS A N 1
ATOM 569 C CA . LYS A 1 72 ? -11.039 4.241 -6.234 1.00 93.19 72 LYS A CA 1
ATOM 570 C C . LYS A 1 72 ? -9.945 3.289 -5.759 1.00 93.19 72 LYS A C 1
ATOM 572 O O . LYS A 1 72 ? -9.304 2.626 -6.576 1.00 93.19 72 LYS A O 1
ATOM 577 N N . SER A 1 73 ? -9.777 3.142 -4.455 1.00 94.94 73 SER A N 1
ATOM 578 C CA . SER A 1 73 ? -8.784 2.257 -3.837 1.00 94.94 73 SER A CA 1
ATOM 579 C C . SER A 1 73 ? -9.261 0.803 -3.722 1.00 94.94 73 SER A C 1
ATOM 581 O O . SER A 1 73 ? -9.107 0.160 -2.685 1.00 94.94 73 SER A O 1
ATOM 583 N N . THR A 1 74 ? -9.854 0.271 -4.791 1.00 96.56 74 THR A N 1
ATOM 584 C CA . THR A 1 74 ? -10.300 -1.126 -4.860 1.00 96.56 74 THR A CA 1
ATOM 585 C C . THR A 1 74 ? -9.135 -2.062 -5.167 1.00 96.56 74 THR A C 1
ATOM 587 O O . THR A 1 74 ? -8.126 -1.660 -5.749 1.00 96.56 74 THR A O 1
ATOM 590 N N . LEU A 1 75 ? -9.284 -3.348 -4.839 1.00 96.62 75 LEU A N 1
ATOM 591 C CA . LEU A 1 75 ? -8.265 -4.361 -5.131 1.00 96.62 75 LEU A CA 1
ATOM 592 C C . LEU A 1 75 ? -7.866 -4.403 -6.618 1.00 96.62 75 LEU A C 1
ATOM 594 O O . LEU A 1 75 ? -6.681 -4.478 -6.931 1.00 96.62 75 LEU A O 1
ATOM 598 N N . ASP A 1 76 ? -8.831 -4.321 -7.536 1.00 95.31 76 ASP A N 1
ATOM 599 C CA . ASP A 1 76 ? -8.562 -4.361 -8.981 1.00 95.31 76 ASP A CA 1
ATOM 600 C C . ASP A 1 76 ? -7.722 -3.161 -9.446 1.00 95.31 76 ASP A C 1
ATOM 602 O O . ASP A 1 76 ? -6.799 -3.302 -10.260 1.00 95.31 76 ASP A O 1
ATOM 606 N N . ASN A 1 77 ? -7.999 -1.981 -8.887 1.00 95.62 77 ASN A N 1
ATOM 607 C CA . ASN A 1 77 ? -7.230 -0.778 -9.177 1.00 95.62 77 ASN A CA 1
ATOM 608 C C . ASN A 1 77 ? -5.828 -0.867 -8.576 1.00 95.62 77 ASN A C 1
ATOM 610 O O . ASN A 1 77 ? -4.860 -0.539 -9.255 1.00 95.62 77 ASN A O 1
ATOM 614 N N . LEU A 1 78 ? -5.688 -1.383 -7.353 1.00 96.81 78 LEU A N 1
ATOM 615 C CA . LEU A 1 78 ? -4.382 -1.593 -6.728 1.00 96.81 78 LEU A CA 1
ATOM 616 C C . LEU A 1 78 ? -3.521 -2.588 -7.509 1.00 96.81 78 LEU A C 1
ATOM 618 O O . LEU A 1 78 ? -2.331 -2.333 -7.688 1.00 96.81 78 LEU A O 1
ATOM 622 N N . VAL A 1 79 ? -4.108 -3.670 -8.033 1.00 96.12 79 VAL A N 1
ATOM 623 C CA . VAL A 1 79 ? -3.415 -4.592 -8.950 1.00 96.12 79 VAL A CA 1
ATOM 624 C C . VAL A 1 79 ? -2.909 -3.832 -10.163 1.00 96.12 79 VAL A C 1
ATOM 626 O O . VAL A 1 79 ? -1.724 -3.906 -10.466 1.00 96.12 79 VAL A O 1
ATOM 629 N N . THR A 1 80 ? -3.779 -3.064 -10.820 1.00 94.81 80 THR A N 1
ATOM 630 C CA . THR A 1 80 ? -3.432 -2.297 -12.024 1.00 94.81 80 THR A CA 1
ATOM 631 C C . THR A 1 80 ? -2.321 -1.277 -11.763 1.00 94.81 80 THR A C 1
ATOM 633 O O . THR A 1 80 ? -1.393 -1.163 -12.559 1.00 94.81 80 THR A O 1
ATOM 636 N N . LEU A 1 81 ? -2.377 -0.572 -10.632 1.00 95.19 81 LEU A N 1
ATOM 637 C CA . LEU A 1 81 ? -1.389 0.434 -10.236 1.00 95.19 81 LEU A CA 1
ATOM 638 C C . LEU A 1 81 ? -0.046 -0.174 -9.802 1.00 95.19 81 LEU A C 1
ATOM 640 O O . LEU A 1 81 ? 0.961 0.532 -9.798 1.00 95.19 81 LEU A O 1
ATOM 644 N N . SER A 1 82 ? -0.020 -1.456 -9.434 1.00 95.69 82 SER A N 1
ATOM 645 C CA . SER A 1 82 ? 1.174 -2.138 -8.912 1.00 95.69 82 SER A CA 1
ATOM 646 C C . SER A 1 82 ? 1.926 -2.964 -9.959 1.00 95.69 82 SER A C 1
ATOM 648 O O . SER A 1 82 ? 2.924 -3.591 -9.616 1.00 95.69 82 SER A O 1
ATOM 650 N N . ILE A 1 83 ? 1.469 -2.989 -11.215 1.00 94.44 83 ILE A N 1
ATOM 651 C CA . ILE A 1 83 ? 2.149 -3.719 -12.294 1.00 94.44 83 ILE A CA 1
ATOM 652 C C . ILE A 1 83 ? 3.511 -3.067 -12.574 1.00 94.44 83 ILE A C 1
ATOM 654 O O . ILE A 1 83 ? 3.582 -1.881 -12.893 1.00 94.44 83 ILE A O 1
ATOM 658 N N . ASP A 1 84 ? 4.581 -3.860 -12.499 1.00 90.94 84 ASP A N 1
ATOM 659 C CA . ASP A 1 84 ? 5.969 -3.426 -12.705 1.00 90.94 84 ASP A CA 1
ATOM 660 C C . ASP A 1 84 ? 6.590 -3.930 -14.022 1.00 90.94 84 ASP A C 1
ATOM 662 O O . ASP A 1 84 ? 7.672 -3.490 -14.409 1.00 90.94 84 ASP A O 1
ATOM 666 N N . ARG A 1 85 ? 5.915 -4.839 -14.734 1.00 90.69 85 ARG A N 1
ATOM 667 C CA . ARG A 1 85 ? 6.391 -5.444 -15.987 1.00 90.69 85 ARG A CA 1
ATOM 668 C C . ARG A 1 85 ? 5.249 -5.895 -16.892 1.00 90.69 85 ARG A C 1
ATOM 670 O O . ARG A 1 85 ? 4.137 -6.150 -16.427 1.00 90.69 85 ARG A O 1
ATOM 677 N N . ILE A 1 86 ? 5.527 -6.020 -18.187 1.00 87.94 86 ILE A N 1
ATOM 678 C CA . ILE A 1 86 ? 4.523 -6.389 -19.201 1.00 87.94 86 ILE A CA 1
ATOM 679 C C . ILE A 1 86 ? 3.997 -7.822 -19.013 1.00 87.94 86 ILE A C 1
ATOM 681 O O . ILE A 1 86 ? 2.812 -8.075 -19.232 1.00 87.94 86 ILE A O 1
ATOM 685 N N . ASP A 1 87 ? 4.852 -8.753 -18.601 1.00 88.25 87 ASP A N 1
ATOM 686 C CA . ASP A 1 87 ? 4.547 -10.180 -18.443 1.00 88.25 87 ASP A CA 1
ATOM 687 C C . ASP A 1 87 ? 4.110 -10.562 -17.016 1.00 88.25 87 ASP A C 1
ATOM 689 O O . ASP A 1 87 ? 4.088 -11.742 -16.664 1.00 88.25 87 ASP A O 1
ATOM 693 N N . ALA A 1 88 ? 3.740 -9.577 -16.187 1.00 89.31 88 ALA A N 1
ATOM 694 C CA . ALA A 1 88 ? 3.364 -9.801 -14.796 1.00 89.31 88 ALA A CA 1
ATOM 695 C C . ALA A 1 88 ? 2.184 -10.780 -14.668 1.00 89.31 88 ALA A C 1
ATOM 697 O O . ALA A 1 88 ? 1.120 -10.588 -15.269 1.00 89.31 88 ALA A O 1
ATOM 698 N N . ASP A 1 89 ? 2.331 -11.786 -13.801 1.00 93.88 89 ASP A N 1
ATOM 699 C CA . ASP A 1 89 ? 1.225 -12.662 -13.417 1.00 93.88 89 ASP A CA 1
ATOM 700 C C . ASP A 1 89 ? 0.245 -11.898 -12.514 1.00 93.88 89 ASP A C 1
ATOM 702 O O . ASP A 1 89 ? 0.446 -11.730 -11.308 1.00 93.88 89 ASP A O 1
ATOM 706 N N . LYS A 1 90 ? -0.856 -11.439 -13.115 1.00 93.19 90 LYS A N 1
ATOM 707 C CA . LYS A 1 90 ? -1.900 -10.678 -12.418 1.00 93.19 90 LYS A CA 1
ATOM 708 C C . LYS A 1 90 ? -2.605 -11.477 -11.323 1.00 93.19 90 LYS A C 1
ATOM 710 O O . LYS A 1 90 ? -3.103 -10.869 -10.379 1.00 93.19 90 LYS A O 1
ATOM 715 N N . ILE A 1 91 ? -2.678 -12.805 -11.432 1.00 95.19 91 ILE A N 1
ATOM 716 C CA . ILE A 1 91 ? -3.338 -13.654 -10.430 1.00 95.19 91 ILE A CA 1
ATOM 717 C C . ILE A 1 91 ? -2.453 -13.730 -9.187 1.00 95.19 91 ILE A C 1
ATOM 719 O O . ILE A 1 91 ? -2.932 -13.509 -8.072 1.00 95.19 91 ILE A O 1
ATOM 723 N N . ALA A 1 92 ? -1.156 -13.978 -9.386 1.00 95.88 92 ALA A N 1
ATOM 724 C CA . ALA A 1 92 ? -0.178 -13.970 -8.305 1.00 95.88 92 ALA A CA 1
ATOM 725 C C . ALA A 1 92 ? -0.106 -12.592 -7.628 1.00 95.88 92 ALA A C 1
ATOM 727 O O . ALA A 1 92 ? -0.191 -12.508 -6.401 1.00 95.88 92 ALA A O 1
ATOM 728 N N . LEU A 1 93 ? -0.049 -11.513 -8.419 1.00 96.38 93 LEU A N 1
ATOM 729 C CA . LEU A 1 93 ? -0.024 -10.142 -7.909 1.00 96.38 93 LEU A CA 1
ATOM 730 C C . LEU A 1 93 ? -1.290 -9.806 -7.111 1.00 96.38 93 LEU A C 1
ATOM 732 O O . LEU A 1 93 ? -1.197 -9.246 -6.022 1.00 96.38 93 LEU A O 1
ATOM 736 N N . ARG A 1 94 ? -2.475 -10.191 -7.605 1.00 97.25 94 ARG A N 1
ATOM 737 C CA . ARG A 1 94 ? -3.737 -10.005 -6.875 1.00 97.25 94 ARG A CA 1
ATOM 738 C C . ARG A 1 94 ? -3.682 -10.655 -5.501 1.00 97.25 94 ARG A C 1
ATOM 740 O O . ARG A 1 94 ? -3.988 -9.996 -4.513 1.00 97.25 94 ARG A O 1
ATOM 747 N N . LYS A 1 95 ? -3.264 -11.921 -5.435 1.00 97.56 95 LYS A N 1
ATOM 748 C CA . LYS A 1 95 ? -3.159 -12.652 -4.169 1.00 97.56 95 LYS A CA 1
ATOM 749 C C . LYS A 1 95 ? -2.166 -11.982 -3.217 1.00 97.56 95 LYS A C 1
ATOM 751 O O . LYS A 1 95 ? -2.462 -11.815 -2.038 1.00 97.56 95 LYS A O 1
ATOM 756 N N . GLN A 1 96 ? -1.017 -11.548 -3.731 1.00 97.44 96 GLN A N 1
ATOM 757 C CA . GLN A 1 96 ? -0.011 -10.841 -2.942 1.00 97.44 96 GLN A CA 1
ATOM 758 C C . GLN A 1 96 ? -0.554 -9.524 -2.362 1.00 97.44 96 GLN A C 1
ATOM 760 O O . GLN A 1 96 ? -0.290 -9.208 -1.201 1.00 97.44 96 GLN A O 1
ATOM 765 N N . ILE A 1 97 ? -1.341 -8.773 -3.141 1.00 97.69 97 ILE A N 1
ATOM 766 C CA . ILE A 1 97 ? -1.989 -7.536 -2.686 1.00 97.69 97 ILE A CA 1
ATOM 767 C C . ILE A 1 97 ? -3.088 -7.836 -1.664 1.00 97.69 97 ILE A C 1
ATOM 769 O O . ILE A 1 97 ? -3.150 -7.157 -0.646 1.00 97.69 97 ILE A O 1
ATOM 773 N N . GLU A 1 98 ? -3.913 -8.865 -1.862 1.00 97.56 98 GLU A N 1
ATOM 774 C CA . GLU A 1 98 ? -4.905 -9.285 -0.860 1.00 97.56 98 GLU A CA 1
ATOM 775 C C . GLU A 1 98 ? -4.243 -9.624 0.482 1.00 97.56 98 GLU A C 1
ATOM 777 O O . GLU A 1 98 ? -4.680 -9.165 1.538 1.00 97.56 98 GLU A O 1
ATOM 782 N N . GLU A 1 99 ? -3.157 -10.397 0.466 1.00 97.56 99 GLU A N 1
ATOM 783 C CA . GLU A 1 99 ? -2.394 -10.718 1.674 1.00 97.56 99 GLU A CA 1
ATOM 784 C C . GLU A 1 99 ? -1.779 -9.467 2.318 1.00 97.56 99 GLU A C 1
ATOM 786 O O . GLU A 1 99 ? -1.769 -9.346 3.545 1.00 97.56 99 GLU A O 1
ATOM 791 N N . SER A 1 100 ? -1.308 -8.526 1.497 1.00 97.81 100 SER A N 1
ATOM 792 C CA . SER A 1 100 ? -0.775 -7.240 1.942 1.00 97.81 100 SER A CA 1
ATOM 793 C C . SER A 1 100 ? -1.824 -6.398 2.663 1.00 97.81 100 SER A C 1
ATOM 795 O O . SER A 1 100 ? -1.618 -5.994 3.808 1.00 97.81 100 SER A O 1
ATOM 797 N N . LEU A 1 101 ? -2.991 -6.215 2.045 1.00 97.56 101 LEU A N 1
ATOM 798 C CA . LEU A 1 101 ? -4.108 -5.463 2.613 1.00 97.56 101 LEU A CA 1
ATOM 799 C C . LEU A 1 101 ? -4.563 -6.065 3.945 1.00 97.56 101 LEU A C 1
ATOM 801 O O . LEU A 1 101 ? -4.738 -5.336 4.916 1.00 97.56 101 LEU A O 1
ATOM 805 N N . ASN A 1 102 ? -4.639 -7.396 4.035 1.00 96.62 102 ASN A N 1
ATOM 806 C CA . ASN A 1 102 ? -4.959 -8.082 5.287 1.00 96.62 102 ASN A CA 1
ATOM 807 C C . ASN A 1 102 ? -3.942 -7.784 6.403 1.00 96.62 102 ASN A C 1
ATOM 809 O O . ASN A 1 102 ? -4.325 -7.614 7.561 1.00 96.62 102 ASN A O 1
ATOM 813 N N . ARG A 1 103 ? -2.637 -7.737 6.096 1.00 96.56 103 ARG A N 1
ATOM 814 C CA . ARG A 1 103 ? -1.610 -7.383 7.092 1.00 96.56 103 ARG A CA 1
ATOM 815 C C . ARG A 1 103 ? -1.705 -5.913 7.498 1.00 96.56 103 ARG A C 1
ATOM 817 O O . ARG A 1 103 ? -1.667 -5.622 8.691 1.00 96.56 103 ARG A O 1
ATOM 824 N N . LEU A 1 104 ? -1.883 -5.011 6.535 1.00 96.00 104 LEU A N 1
ATOM 825 C CA . LEU A 1 104 ? -2.022 -3.574 6.783 1.00 96.00 104 LEU A CA 1
ATOM 826 C C . LEU A 1 104 ? -3.257 -3.252 7.644 1.00 96.00 104 LEU A C 1
ATOM 828 O O . LEU A 1 104 ? -3.163 -2.447 8.569 1.00 96.00 104 LEU A O 1
ATOM 832 N N . GLU A 1 105 ? -4.390 -3.912 7.396 1.00 94.31 105 GLU A N 1
ATOM 833 C CA . GLU A 1 105 ? -5.633 -3.745 8.167 1.00 94.31 105 GLU A CA 1
ATOM 834 C C . GLU A 1 105 ? -5.491 -4.279 9.603 1.00 94.31 105 GLU A C 1
ATOM 836 O O . GLU A 1 105 ? -5.973 -3.673 10.566 1.00 94.31 105 GLU A O 1
ATOM 841 N N . ARG A 1 106 ? -4.755 -5.384 9.792 1.00 92.62 106 ARG A N 1
ATOM 842 C CA . ARG A 1 106 ? -4.423 -5.902 11.133 1.00 92.62 106 ARG A CA 1
ATOM 843 C C . ARG A 1 106 ? -3.584 -4.920 11.945 1.00 92.62 106 ARG A C 1
ATOM 845 O O . ARG A 1 106 ? -3.808 -4.809 13.145 1.00 92.62 106 ARG A O 1
ATOM 852 N N . GLN A 1 107 ? -2.661 -4.214 11.294 1.00 91.00 107 GLN A N 1
ATOM 853 C CA . GLN A 1 107 ? -1.833 -3.172 11.912 1.00 91.00 107 GLN A CA 1
ATOM 854 C C . GLN A 1 107 ? -2.548 -1.814 12.018 1.00 91.00 107 GLN A C 1
ATOM 856 O O . GLN A 1 107 ? -1.913 -0.827 12.389 1.00 91.00 107 GLN A O 1
ATOM 861 N N . LEU A 1 108 ? -3.845 -1.740 11.678 1.00 90.81 108 LEU A N 1
ATOM 862 C CA . LEU A 1 108 ? -4.627 -0.498 11.672 1.00 90.81 108 LEU A CA 1
ATOM 863 C C . LEU A 1 108 ? -3.972 0.605 10.831 1.00 90.81 108 LEU A C 1
ATOM 865 O O . LEU A 1 108 ? -4.057 1.785 11.139 1.00 90.81 108 LEU A O 1
ATOM 869 N N . LEU A 1 109 ? -3.265 0.236 9.765 1.00 92.31 109 LEU A N 1
ATOM 870 C CA . LEU A 1 109 ? -2.694 1.204 8.828 1.00 92.31 109 LEU A CA 1
ATOM 871 C C . LEU A 1 109 ? -3.703 1.612 7.759 1.00 92.31 109 LEU A C 1
ATOM 873 O O . LEU A 1 109 ? -3.568 2.675 7.154 1.00 92.31 109 LEU A O 1
ATOM 877 N N . ILE A 1 110 ? -4.698 0.758 7.531 1.00 94.94 110 ILE A N 1
ATOM 878 C CA . ILE A 1 110 ? -5.778 0.970 6.580 1.00 94.94 110 ILE A CA 1
ATOM 879 C C . ILE A 1 110 ? -7.109 0.535 7.203 1.00 94.94 110 ILE A C 1
ATOM 881 O O . ILE A 1 110 ? -7.125 -0.344 8.066 1.00 94.94 110 ILE A O 1
ATOM 885 N N . ALA A 1 111 ? -8.207 1.107 6.720 1.00 93.12 111 ALA A N 1
ATOM 886 C CA . ALA A 1 111 ? -9.567 0.641 6.968 1.00 93.12 111 ALA A CA 1
ATOM 887 C C . ALA A 1 111 ? -10.223 0.194 5.663 1.00 93.12 111 ALA A C 1
ATOM 889 O O . ALA A 1 111 ? -9.854 0.640 4.573 1.00 93.12 111 ALA A O 1
ATOM 890 N N . ARG A 1 112 ? -11.229 -0.668 5.777 1.00 93.06 112 ARG A N 1
ATOM 891 C CA . ARG A 1 112 ? -12.033 -1.129 4.650 1.00 93.06 112 ARG A CA 1
ATOM 892 C C . ARG A 1 112 ? -13.418 -0.493 4.693 1.00 93.06 112 ARG A C 1
ATOM 894 O O . ARG A 1 112 ? -14.155 -0.676 5.657 1.00 93.06 112 ARG A O 1
ATOM 901 N N . ASN A 1 113 ? -13.798 0.190 3.617 1.00 90.31 113 ASN A N 1
ATOM 902 C CA . ASN A 1 113 ? -15.142 0.724 3.422 1.00 90.31 113 ASN A CA 1
ATOM 903 C C . ASN A 1 113 ? -15.771 0.073 2.184 1.00 90.31 113 ASN A C 1
ATOM 905 O O . ASN A 1 113 ? -15.519 0.476 1.051 1.00 90.31 113 ASN A O 1
ATOM 909 N N . GLY A 1 114 ? -16.545 -0.993 2.401 1.00 91.06 114 GLY A N 1
ATOM 910 C CA . GLY A 1 114 ? -17.073 -1.812 1.310 1.00 91.06 114 GLY A CA 1
ATOM 911 C C . GLY A 1 114 ? -15.960 -2.545 0.553 1.00 91.06 114 GLY A C 1
ATOM 912 O O . GLY A 1 114 ? -15.350 -3.486 1.076 1.00 91.06 114 GLY A O 1
ATOM 913 N N . ASP A 1 115 ? -15.727 -2.148 -0.695 1.00 92.38 115 ASP A N 1
ATOM 914 C CA . ASP A 1 115 ? -14.678 -2.662 -1.581 1.00 92.38 115 ASP A CA 1
ATOM 915 C C . ASP A 1 115 ? -13.444 -1.747 -1.679 1.00 92.38 115 ASP A C 1
ATOM 917 O O . ASP A 1 115 ? -12.459 -2.122 -2.319 1.00 92.38 115 ASP A O 1
ATOM 921 N N . GLU A 1 116 ? -13.476 -0.583 -1.029 1.00 94.19 116 GLU A N 1
ATOM 922 C CA . GLU A 1 116 ? -12.389 0.395 -1.019 1.00 94.19 116 GLU A CA 1
ATOM 923 C C . GLU A 1 116 ? -11.532 0.269 0.249 1.00 94.19 116 GLU A C 1
ATOM 925 O O . GLU A 1 116 ? -12.032 0.047 1.356 1.00 94.19 116 GLU A O 1
ATOM 930 N N . PHE A 1 117 ? -10.220 0.432 0.082 1.00 95.69 117 PHE A N 1
ATOM 931 C CA . PHE A 1 117 ? -9.237 0.424 1.165 1.00 95.69 117 PHE A CA 1
ATOM 932 C C . PHE A 1 117 ? -8.716 1.841 1.403 1.00 95.69 117 PHE A C 1
ATOM 934 O O . PHE A 1 117 ? -8.280 2.515 0.475 1.00 95.69 117 PHE A O 1
ATOM 941 N N . ILE A 1 118 ? -8.749 2.324 2.636 1.00 92.69 118 ILE A N 1
ATOM 942 C CA . ILE A 1 118 ? -8.447 3.720 2.963 1.00 92.69 118 ILE A CA 1
ATOM 943 C C . ILE A 1 118 ? -7.249 3.749 3.903 1.00 92.69 118 ILE A C 1
ATOM 945 O O . ILE A 1 118 ? -7.283 3.127 4.958 1.00 92.69 118 ILE A O 1
ATOM 949 N N . PHE A 1 119 ? -6.188 4.468 3.530 1.00 92.38 119 PHE A N 1
ATOM 950 C CA . PHE A 1 119 ? -5.044 4.730 4.412 1.00 92.38 119 PHE A CA 1
ATOM 951 C C . PHE A 1 119 ? -5.491 5.526 5.636 1.00 92.38 119 PHE A C 1
ATOM 953 O O . PHE A 1 119 ? -6.100 6.569 5.440 1.00 92.38 119 PHE A O 1
ATOM 960 N N . LEU A 1 120 ? -5.152 5.100 6.853 1.00 88.44 120 LEU A N 1
ATOM 961 C CA . LEU A 1 120 ? -5.556 5.789 8.082 1.00 88.44 120 LEU A CA 1
ATOM 962 C C . LEU A 1 120 ? -4.492 6.779 8.570 1.00 88.44 120 LEU A C 1
ATOM 964 O O . LEU A 1 120 ? -3.320 6.423 8.743 1.00 88.44 120 LEU A O 1
ATOM 968 N N . THR A 1 121 ? -4.910 8.012 8.858 1.00 79.94 121 THR A N 1
ATOM 969 C CA . THR A 1 121 ? -4.093 8.981 9.607 1.00 79.94 121 THR A CA 1
ATOM 970 C C . THR A 1 121 ? -4.024 8.603 11.088 1.00 79.94 121 THR A C 1
ATOM 972 O O . THR A 1 121 ? -4.785 7.766 11.563 1.00 79.94 121 THR A O 1
ATOM 975 N N . ASN A 1 122 ? -3.115 9.214 11.852 1.00 76.69 122 ASN A N 1
ATOM 976 C CA . ASN A 1 122 ? -2.994 8.910 13.284 1.00 76.69 122 ASN A CA 1
ATOM 977 C C . ASN A 1 122 ? -4.295 9.187 14.058 1.00 76.69 122 ASN A C 1
ATOM 979 O O . ASN A 1 122 ? -4.674 8.374 14.890 1.00 76.69 122 ASN A O 1
ATOM 983 N N . GLU A 1 123 ? -5.007 10.264 13.721 1.00 71.38 123 GLU A N 1
ATOM 984 C CA . GLU A 1 123 ? -6.315 10.592 14.307 1.00 71.38 123 GLU A CA 1
ATOM 985 C C . GLU A 1 123 ? -7.360 9.511 13.989 1.00 71.38 123 GLU A C 1
ATOM 987 O O . GLU A 1 123 ? -8.069 9.037 14.871 1.00 71.38 123 GLU A O 1
ATOM 992 N N . GLU A 1 124 ? -7.417 9.048 12.736 1.00 74.62 124 GLU A N 1
ATOM 993 C CA . GLU A 1 124 ? -8.351 7.993 12.324 1.00 74.62 124 GLU A CA 1
ATOM 994 C C . GLU A 1 124 ? -8.021 6.640 12.987 1.00 74.62 124 GLU A C 1
ATOM 996 O O . GLU A 1 124 ? -8.922 5.869 13.317 1.00 74.62 124 GLU A O 1
ATOM 1001 N N . LYS A 1 125 ? -6.737 6.358 13.246 1.00 77.81 125 LYS A N 1
ATOM 1002 C CA . LYS A 1 125 ? -6.299 5.154 13.974 1.00 77.81 125 LYS A CA 1
ATOM 1003 C C . LYS A 1 125 ? -6.715 5.144 15.435 1.00 77.81 125 LYS A C 1
ATOM 1005 O O . LYS A 1 125 ? -6.975 4.071 15.978 1.00 77.81 125 LYS A O 1
ATOM 1010 N N . GLU A 1 126 ? -6.707 6.301 16.090 1.00 74.88 126 GLU A N 1
ATOM 1011 C CA . GLU A 1 126 ? -7.155 6.422 17.479 1.00 74.88 126 GLU A CA 1
ATOM 1012 C C . GLU A 1 126 ? -8.643 6.079 17.584 1.00 74.88 126 GLU A C 1
ATOM 1014 O O . GLU A 1 126 ? -9.012 5.258 18.422 1.00 74.88 126 GLU A O 1
ATOM 1019 N N . ILE A 1 127 ? -9.459 6.586 16.654 1.00 70.69 127 ILE A N 1
ATOM 1020 C CA . ILE A 1 127 ? -10.894 6.276 16.566 1.00 70.69 127 ILE A CA 1
ATOM 1021 C C . ILE A 1 127 ? -11.122 4.775 16.322 1.00 70.69 127 ILE A C 1
ATOM 1023 O O . ILE A 1 127 ? -11.908 4.147 17.029 1.00 70.69 127 ILE A O 1
ATOM 1027 N N . GLU A 1 128 ? -10.421 4.166 15.360 1.00 73.50 128 GLU A N 1
ATOM 1028 C CA . GLU A 1 128 ? -10.533 2.722 15.083 1.00 73.50 128 GLU A CA 1
ATOM 1029 C C . GLU A 1 128 ? -10.123 1.855 16.284 1.00 73.50 128 GLU A C 1
ATOM 1031 O O . GLU A 1 128 ? -10.763 0.845 16.593 1.00 73.50 128 GLU A O 1
ATOM 1036 N N . ASN A 1 129 ? -9.074 2.257 17.006 1.00 76.19 129 ASN A N 1
ATOM 1037 C CA . ASN A 1 129 ? -8.695 1.589 18.245 1.00 76.19 129 ASN A CA 1
ATOM 1038 C C . ASN A 1 129 ? -9.782 1.733 19.311 1.00 76.19 129 ASN A C 1
ATOM 1040 O O . ASN A 1 129 ? -10.134 0.735 19.931 1.00 76.19 129 ASN A O 1
ATOM 1044 N N . GLU A 1 130 ? -10.332 2.925 19.519 1.00 71.25 130 GLU A N 1
ATOM 1045 C CA . GLU A 1 130 ? -11.380 3.162 20.516 1.00 71.25 130 GLU A CA 1
ATOM 1046 C C . GLU A 1 130 ? -12.648 2.343 20.216 1.00 71.25 130 GLU A C 1
ATOM 1048 O O . GLU A 1 130 ? -13.193 1.695 21.111 1.00 71.25 130 GLU A O 1
ATOM 1053 N N . ILE A 1 131 ? -13.053 2.255 18.943 1.00 71.19 131 ILE A N 1
ATOM 1054 C CA . ILE A 1 131 ? -14.164 1.398 18.502 1.00 71.19 131 ILE A CA 1
ATOM 1055 C C . ILE A 1 131 ? -13.877 -0.075 18.827 1.00 71.19 131 ILE A C 1
ATOM 1057 O O . ILE A 1 131 ? -14.748 -0.762 19.359 1.00 71.19 131 ILE A O 1
ATOM 1061 N N . ARG A 1 132 ? -12.660 -0.572 18.555 1.00 67.12 132 ARG A N 1
ATOM 1062 C CA . ARG A 1 132 ? -12.279 -1.964 18.867 1.00 67.12 132 ARG A CA 1
ATOM 1063 C C . ARG A 1 132 ? -12.217 -2.263 20.366 1.00 67.12 132 ARG A C 1
ATOM 1065 O O . ARG A 1 132 ? -12.490 -3.395 20.751 1.00 67.12 132 ARG A O 1
ATOM 1072 N N . HIS A 1 133 ? -11.827 -1.287 21.185 1.00 66.00 133 HIS A N 1
ATOM 1073 C CA . HIS A 1 133 ? -11.688 -1.435 22.640 1.00 66.00 133 HIS A CA 1
ATOM 1074 C C . HIS A 1 133 ? -12.967 -1.084 23.410 1.00 66.00 133 HIS A C 1
ATOM 1076 O O . HIS A 1 133 ? -12.998 -1.219 24.632 1.00 66.00 133 HIS A O 1
ATOM 1082 N N . THR A 1 134 ? -14.024 -0.644 22.725 1.00 69.12 134 THR A N 1
ATOM 1083 C CA . THR A 1 134 ? -15.338 -0.485 23.342 1.00 69.12 134 THR A CA 1
ATOM 1084 C C . THR A 1 134 ? -15.912 -1.875 23.610 1.00 69.12 134 THR A C 1
ATOM 1086 O O . THR A 1 134 ? -16.408 -2.540 22.699 1.00 69.12 134 THR A O 1
ATOM 1089 N N . ASP A 1 135 ? -15.833 -2.327 24.864 1.00 54.62 135 ASP A N 1
ATOM 1090 C CA . ASP A 1 135 ? -16.487 -3.552 25.321 1.00 54.62 135 ASP A CA 1
ATOM 1091 C C . ASP A 1 135 ? -17.996 -3.426 25.088 1.00 54.62 135 ASP A C 1
ATOM 1093 O O . ASP A 1 135 ? -18.700 -2.664 25.754 1.00 54.62 135 ASP A O 1
ATOM 1097 N N . VAL A 1 136 ? -18.508 -4.168 24.106 1.00 60.22 136 VAL A N 1
ATOM 1098 C CA . VAL A 1 136 ? -19.946 -4.253 23.867 1.00 60.22 136 VAL A CA 1
ATOM 1099 C C . VAL A 1 136 ? -20.550 -5.084 24.994 1.00 60.22 136 VAL A C 1
ATOM 1101 O O . VAL A 1 136 ? -20.551 -6.315 24.964 1.00 60.22 136 VAL A O 1
ATOM 1104 N N . GLU A 1 137 ? -21.072 -4.396 26.002 1.00 55.72 137 GLU A N 1
ATOM 1105 C CA . GLU A 1 137 ? -21.857 -4.971 27.086 1.00 55.72 137 GLU A CA 1
ATOM 1106 C C . GLU A 1 137 ? -22.978 -5.861 26.509 1.00 55.72 137 GLU A C 1
ATOM 1108 O O . GLU A 1 137 ? -23.926 -5.391 25.873 1.00 55.72 137 GLU A O 1
ATOM 1113 N N . MET A 1 138 ? -22.908 -7.180 26.740 1.00 57.25 138 MET A N 1
ATOM 1114 C CA . MET A 1 138 ? -23.950 -8.130 26.305 1.00 57.25 138 MET A CA 1
ATOM 1115 C C . MET A 1 138 ? -25.347 -7.757 26.832 1.00 57.25 138 MET A C 1
ATOM 1117 O O . MET A 1 138 ? -26.366 -8.116 26.231 1.00 57.25 138 MET A O 1
ATOM 1121 N N . SER A 1 139 ? -25.392 -7.018 27.944 1.00 63.72 139 SER A N 1
ATOM 1122 C CA . SER A 1 139 ? -26.600 -6.452 28.536 1.00 63.72 139 SER A CA 1
ATOM 1123 C C . SER A 1 139 ? -27.263 -5.409 27.617 1.00 63.72 139 SER A C 1
ATOM 1125 O O . SER A 1 139 ? -28.483 -5.450 27.428 1.00 63.72 139 SER A O 1
ATOM 1127 N N . GLU A 1 140 ? -26.484 -4.549 26.955 1.00 67.12 140 GLU A N 1
ATOM 1128 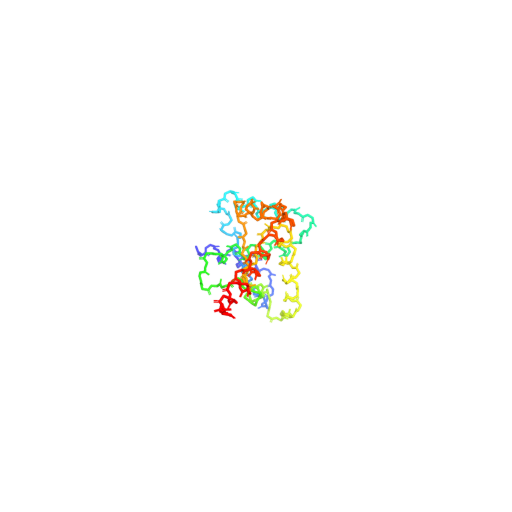C CA . GLU A 1 140 ? -26.978 -3.561 25.989 1.00 67.12 140 GLU A CA 1
ATOM 1129 C C . GLU A 1 140 ? -27.477 -4.212 24.699 1.00 67.12 140 GLU A C 1
ATOM 1131 O O . GLU A 1 140 ? -28.513 -3.808 24.161 1.00 67.12 140 GLU A O 1
ATOM 1136 N N . VAL A 1 141 ? -26.793 -5.261 24.227 1.00 67.38 141 VAL A N 1
ATOM 1137 C CA . VAL A 1 141 ? -27.226 -6.038 23.053 1.00 67.38 141 VAL A CA 1
ATOM 1138 C C . VAL A 1 141 ? -28.569 -6.706 23.334 1.00 67.38 141 VAL A C 1
ATOM 1140 O O . VAL A 1 141 ? -29.506 -6.551 22.552 1.00 67.38 141 VAL A O 1
ATOM 1143 N N . SER A 1 142 ? -28.698 -7.391 24.474 1.00 69.94 142 SER A N 1
ATOM 1144 C CA . SER A 1 142 ? -29.945 -8.048 24.888 1.00 69.94 142 SER A CA 1
ATOM 1145 C C . SER A 1 142 ? -31.096 -7.049 25.072 1.00 69.94 142 SER A C 1
ATOM 1147 O O . SER A 1 142 ? -32.231 -7.313 24.664 1.00 69.94 142 SER A O 1
ATOM 1149 N N . SER A 1 143 ? -30.798 -5.863 25.613 1.00 72.31 143 SER A N 1
ATOM 1150 C CA . SER A 1 143 ? -31.766 -4.779 25.795 1.00 72.31 143 SER A CA 1
ATOM 1151 C C . SER A 1 143 ? -32.244 -4.192 24.462 1.00 72.31 143 SER A C 1
ATOM 1153 O O . SER A 1 143 ? -33.451 -4.090 24.234 1.00 72.31 143 SER A O 1
ATOM 1155 N N . LYS A 1 144 ? -31.335 -3.888 23.522 1.00 76.69 144 LYS A N 1
ATOM 1156 C CA . LYS A 1 144 ? -31.705 -3.402 22.179 1.00 76.69 144 LYS A CA 1
ATOM 1157 C C . LYS A 1 144 ? -32.474 -4.445 21.376 1.00 76.69 144 LYS A C 1
ATOM 1159 O O . LYS A 1 144 ? -33.449 -4.102 20.712 1.00 76.69 144 LYS A O 1
ATOM 1164 N N . LEU A 1 145 ? -32.074 -5.712 21.454 1.00 73.56 145 LEU A N 1
ATOM 1165 C CA . LEU A 1 145 ? -32.744 -6.808 20.755 1.00 73.56 145 LEU A CA 1
ATOM 1166 C C . LEU A 1 145 ? -34.149 -7.038 21.333 1.00 73.56 145 LEU A C 1
ATOM 1168 O O . LEU A 1 145 ? -35.110 -7.152 20.576 1.00 73.56 145 LEU A O 1
ATOM 1172 N N . SER A 1 146 ? -34.296 -6.971 22.662 1.00 73.75 146 SER A N 1
ATOM 1173 C CA . SER A 1 146 ? -35.603 -6.971 23.330 1.00 73.75 146 SER A CA 1
ATOM 1174 C C . SER A 1 146 ? -36.462 -5.781 22.914 1.00 73.75 146 SER A C 1
ATOM 1176 O O . SER A 1 146 ? -37.638 -5.974 22.628 1.00 73.75 146 SER A O 1
ATOM 1178 N N . ALA A 1 147 ? -35.896 -4.574 22.825 1.00 76.38 147 ALA A N 1
ATOM 1179 C CA . ALA A 1 147 ? -36.619 -3.378 22.404 1.00 76.38 147 ALA A CA 1
ATOM 1180 C C . ALA A 1 147 ? -37.105 -3.476 20.950 1.00 76.38 147 ALA A C 1
ATOM 1182 O O . ALA A 1 147 ? -38.261 -3.169 20.685 1.00 76.38 147 ALA A O 1
ATOM 1183 N N . ILE A 1 148 ? -36.274 -3.964 20.023 1.00 77.81 148 ILE A N 1
ATOM 1184 C CA . ILE A 1 148 ? -36.649 -4.170 18.613 1.00 77.81 148 ILE A CA 1
ATOM 1185 C C . ILE A 1 148 ? -37.748 -5.230 18.486 1.00 77.81 148 ILE A C 1
ATOM 1187 O O . ILE A 1 148 ? -38.707 -5.039 17.741 1.00 77.81 148 ILE A O 1
ATOM 1191 N N . VAL A 1 149 ? -37.644 -6.332 19.232 1.00 75.38 149 VAL A N 1
ATOM 1192 C CA . VAL A 1 149 ? -38.670 -7.385 19.254 1.00 75.38 149 VAL A CA 1
ATOM 1193 C C . VAL A 1 149 ? -39.978 -6.860 19.859 1.00 75.38 149 VAL A C 1
ATOM 1195 O O . VAL A 1 149 ? -41.051 -7.111 19.309 1.00 75.38 149 VAL A O 1
ATOM 1198 N N . PHE A 1 150 ? -39.916 -6.080 20.943 1.00 68.75 150 PHE A N 1
ATOM 1199 C CA . PHE A 1 150 ? -41.100 -5.470 21.554 1.00 68.75 150 PHE A CA 1
ATOM 1200 C C . PHE A 1 150 ? -41.762 -4.427 20.643 1.00 68.75 150 PHE A C 1
ATOM 1202 O O . PHE A 1 150 ? -42.988 -4.423 20.512 1.00 68.75 150 PHE A O 1
ATOM 1209 N N . ASP A 1 151 ? -40.979 -3.573 19.982 1.00 68.81 151 ASP A N 1
ATOM 1210 C CA . ASP A 1 151 ? -41.517 -2.548 19.082 1.00 68.81 151 ASP A CA 1
ATOM 1211 C C . ASP A 1 151 ? -42.022 -3.125 17.760 1.00 68.81 151 ASP A C 1
ATOM 1213 O O . ASP A 1 151 ? -43.059 -2.685 17.268 1.00 68.81 151 ASP A O 1
ATOM 1217 N N . GLY A 1 152 ? -41.333 -4.123 17.205 1.00 62.31 152 GLY A N 1
ATOM 1218 C CA . GLY A 1 152 ? -41.675 -4.724 15.917 1.00 62.31 152 GLY A CA 1
ATOM 1219 C C . GLY A 1 152 ? -42.794 -5.765 15.987 1.00 62.31 152 GLY A C 1
ATOM 1220 O O . GLY A 1 152 ? -43.612 -5.837 15.074 1.00 62.31 152 GLY A O 1
ATOM 1221 N N . ILE A 1 153 ? -42.856 -6.565 17.059 1.00 60.91 153 ILE A N 1
ATOM 1222 C CA . ILE A 1 153 ? -43.791 -7.702 17.163 1.00 60.91 153 ILE A CA 1
ATOM 1223 C C . ILE A 1 153 ? -44.956 -7.396 18.112 1.00 60.91 153 ILE A C 1
ATOM 1225 O O . ILE A 1 153 ? -46.101 -7.740 17.816 1.00 60.91 153 ILE A O 1
ATOM 1229 N N . LEU A 1 154 ? -44.710 -6.733 19.247 1.00 58.44 154 LEU A N 1
ATOM 1230 C CA . LEU A 1 154 ? -45.723 -6.599 20.304 1.00 58.44 154 LEU A CA 1
ATOM 1231 C C . LEU A 1 154 ? -46.583 -5.333 20.187 1.00 58.44 154 LEU A C 1
ATOM 1233 O O . LEU A 1 154 ? -47.747 -5.358 20.591 1.00 58.44 154 LEU A O 1
ATOM 1237 N N . LYS A 1 155 ? -46.089 -4.249 19.573 1.00 56.50 155 LYS A N 1
ATOM 1238 C CA . LYS A 1 155 ? -46.927 -3.069 19.275 1.00 56.50 155 LYS A CA 1
ATOM 1239 C C . LYS A 1 155 ? -47.929 -3.297 18.132 1.00 56.50 155 LYS A C 1
ATOM 1241 O O . LYS A 1 155 ? -48.950 -2.613 18.099 1.00 56.50 155 LYS A O 1
ATOM 1246 N N . GLY A 1 156 ? -47.694 -4.278 17.254 1.00 54.41 156 GLY A N 1
ATOM 1247 C CA . GLY A 1 156 ? -48.597 -4.639 16.151 1.00 54.41 156 GLY A CA 1
ATOM 1248 C C . GLY A 1 156 ? -49.863 -5.405 16.565 1.00 54.41 156 GLY A C 1
ATOM 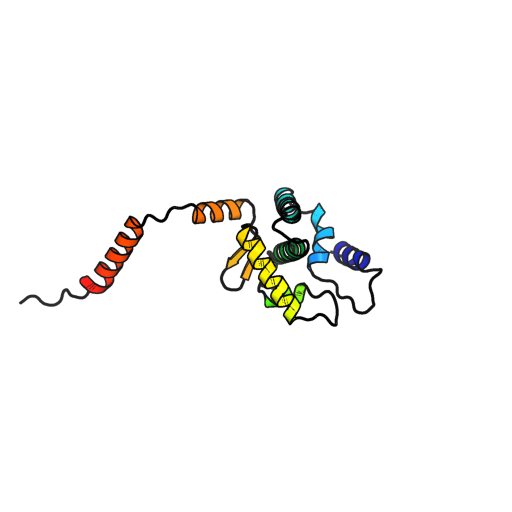1249 O O . GLY A 1 156 ? -50.804 -5.478 15.783 1.00 54.41 156 GLY A O 1
ATOM 1250 N N . ASN A 1 157 ? -49.929 -5.926 17.799 1.00 52.62 157 ASN A N 1
ATOM 1251 C CA . ASN A 1 157 ? -51.025 -6.789 18.268 1.00 52.62 157 ASN A CA 1
ATOM 1252 C C . ASN A 1 157 ? -52.052 -6.092 19.184 1.00 52.62 157 ASN A C 1
ATOM 1254 O O . ASN A 1 157 ? -52.829 -6.749 19.875 1.00 52.62 157 ASN A O 1
ATOM 1258 N N . ARG A 1 158 ? -52.123 -4.752 19.178 1.00 52.34 158 ARG A N 1
ATOM 1259 C CA . ARG A 1 158 ? -53.233 -4.008 19.813 1.00 52.34 158 ARG A CA 1
ATOM 1260 C C . ARG A 1 158 ? -54.450 -3.885 18.884 1.00 52.34 158 ARG A C 1
ATOM 1262 O O . ARG A 1 158 ? -54.916 -2.790 18.595 1.00 52.34 158 ARG A O 1
ATOM 1269 N N . ALA A 1 159 ? -54.991 -5.017 18.459 1.00 52.78 159 ALA A N 1
ATOM 1270 C CA . ALA A 1 159 ? -56.356 -5.150 17.953 1.00 52.78 159 ALA A CA 1
ATOM 1271 C C . ALA A 1 159 ? -56.775 -6.582 18.334 1.00 52.78 159 ALA A C 1
ATOM 1273 O O . ALA A 1 159 ? -56.154 -7.528 17.881 1.00 52.78 159 ALA A O 1
ATOM 1274 N N . TYR A 1 160 ? -57.699 -6.867 19.248 1.00 47.19 160 TYR A N 1
ATOM 1275 C CA . TYR A 1 160 ? -58.977 -6.243 19.554 1.00 47.19 160 TYR A CA 1
ATOM 1276 C C . TYR A 1 160 ? -59.341 -6.512 21.030 1.00 47.19 160 TYR A C 1
ATOM 1278 O O . TYR A 1 160 ? -59.065 -7.587 21.557 1.00 47.19 160 TYR A O 1
ATOM 1286 N N . ARG A 1 161 ? -59.983 -5.539 21.691 1.00 39.72 161 ARG A N 1
ATOM 1287 C CA . ARG A 1 161 ? -60.786 -5.744 22.910 1.00 39.72 161 ARG A CA 1
ATOM 1288 C C . ARG A 1 161 ? -62.220 -6.014 22.461 1.00 39.72 161 ARG A C 1
ATOM 1290 O O . ARG A 1 161 ? -62.777 -5.108 21.852 1.00 39.72 161 ARG A O 1
ATOM 1297 N N . TYR A 1 162 ? -62.769 -7.186 22.775 1.00 39.78 162 TYR A N 1
ATOM 1298 C CA . TYR A 1 162 ? -64.120 -7.427 23.309 1.00 39.78 162 TYR A CA 1
ATOM 1299 C C . TYR A 1 162 ? -64.185 -8.852 23.854 1.00 39.78 162 TYR A C 1
ATOM 1301 O O . TYR A 1 162 ? -63.661 -9.755 23.167 1.00 39.78 162 TYR A O 1
#

Sequence (162 aa):
LLDAFQSAAKQMKDSGLDVLIPFYSFYAPIESFLEPAVKRTIDQACELDSLTEFDGKILKTLFLIRYVDVVKSTLDNLVTLSIDRIDADKIALRKQIEESLNRLERQLLIARNGDEFIFLTNEEKEIENEIRHTDVEMSEVSSKLSAIVFDGILKGNRAYRY

Radius of gyration: 22.92 Å; chains: 1; bounding box: 83×32×50 Å

Organism: Escherichia coli (NCBI:txid562)